Protein AF-A0A6C0HF75-F1 (afdb_monomer)

Sequence (132 aa):
MATNQPAIQPQAQAQAQPQPQAQTQVQAQPLQEAPLPSAQVLLQSAKLAQQLDRPIQLDYYADTFSGKAVIGEDPETKDKLLVKSNDEYTSLIQKIYKVSEDYLILTENSIYIVSGKVQKRKIQSSSLVVTN

Structure (mmCIF, N/CA/C/O backbone):
data_AF-A0A6C0HF75-F1
#
_entry.id   AF-A0A6C0HF75-F1
#
loop_
_atom_site.group_PDB
_atom_site.id
_atom_site.type_symbol
_atom_site.label_atom_id
_atom_site.label_alt_id
_atom_site.label_comp_id
_atom_site.label_asym_id
_atom_site.label_entity_id
_atom_site.label_seq_id
_atom_site.pdbx_PDB_ins_code
_atom_site.Cartn_x
_atom_site.Cartn_y
_atom_site.Cartn_z
_atom_site.occupancy
_atom_site.B_iso_or_equiv
_atom_site.auth_seq_id
_atom_site.auth_comp_id
_atom_site.auth_asym_id
_atom_site.auth_atom_id
_atom_site.pdbx_PDB_model_num
ATOM 1 N N . MET A 1 1 ? -13.269 -90.867 22.711 1.00 52.38 1 MET A N 1
ATOM 2 C CA . MET A 1 1 ? -12.617 -89.980 21.724 1.00 52.38 1 MET A CA 1
ATOM 3 C C . MET A 1 1 ? -13.481 -89.946 20.478 1.00 52.38 1 MET A C 1
ATOM 5 O O . MET A 1 1 ? -14.010 -90.989 20.129 1.00 52.38 1 MET A O 1
ATOM 9 N N . ALA A 1 2 ? -13.583 -88.768 19.857 1.00 51.78 2 ALA A N 1
ATOM 10 C CA . ALA A 1 2 ? -14.259 -88.476 18.590 1.00 51.78 2 ALA A CA 1
ATOM 11 C C . ALA A 1 2 ? -15.800 -88.568 18.573 1.00 51.78 2 ALA A C 1
ATOM 13 O O . ALA A 1 2 ? -16.375 -89.646 18.486 1.00 51.78 2 ALA A O 1
ATOM 14 N N . THR A 1 3 ? -16.460 -87.406 18.510 1.00 53.44 3 THR A N 1
ATOM 15 C CA . THR A 1 3 ? -17.444 -87.190 17.444 1.00 53.44 3 THR A CA 1
ATOM 16 C C . THR A 1 3 ? -17.499 -85.711 17.056 1.00 53.44 3 THR A C 1
ATOM 18 O O . THR A 1 3 ? -17.583 -84.820 17.897 1.00 53.44 3 THR A O 1
ATOM 21 N N . ASN A 1 4 ? -17.351 -85.505 15.755 1.00 48.09 4 ASN A N 1
ATOM 22 C CA . ASN A 1 4 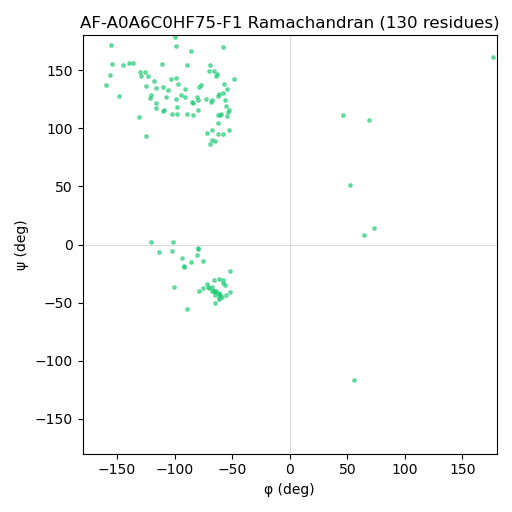? -17.458 -84.282 14.974 1.00 48.09 4 ASN A CA 1
ATOM 23 C C . ASN A 1 4 ? -18.916 -84.170 14.508 1.00 48.09 4 ASN A C 1
ATOM 25 O O . ASN A 1 4 ? -19.395 -85.178 13.987 1.00 48.09 4 ASN A O 1
ATOM 29 N N . GLN A 1 5 ? -19.574 -83.003 14.616 1.00 58.91 5 GLN A N 1
ATOM 30 C CA . GLN A 1 5 ? -20.563 -82.476 13.642 1.00 58.91 5 GLN A CA 1
ATOM 31 C C . GLN A 1 5 ? -21.210 -81.141 14.089 1.00 58.91 5 GLN A C 1
ATOM 33 O O . GLN A 1 5 ? -21.041 -80.755 15.244 1.00 58.91 5 GLN A O 1
ATOM 38 N N . PRO A 1 6 ? -21.828 -80.360 13.173 1.00 51.62 6 PRO A N 1
ATOM 39 C CA . PRO A 1 6 ? -21.354 -79.021 12.841 1.00 51.62 6 PRO A CA 1
ATOM 40 C C . PRO A 1 6 ? -22.282 -77.893 13.314 1.00 51.62 6 PRO A C 1
ATOM 42 O O . PRO A 1 6 ? -23.492 -78.057 13.463 1.00 51.62 6 PRO A O 1
ATOM 45 N N . ALA A 1 7 ? -21.690 -76.713 13.496 1.00 47.53 7 ALA A N 1
ATOM 46 C CA . ALA A 1 7 ? -22.403 -75.481 13.793 1.00 47.53 7 ALA A CA 1
ATOM 47 C C . ALA A 1 7 ? -23.242 -75.028 12.587 1.00 47.53 7 ALA A C 1
ATOM 49 O O . ALA A 1 7 ? -22.733 -74.806 11.487 1.00 47.53 7 ALA A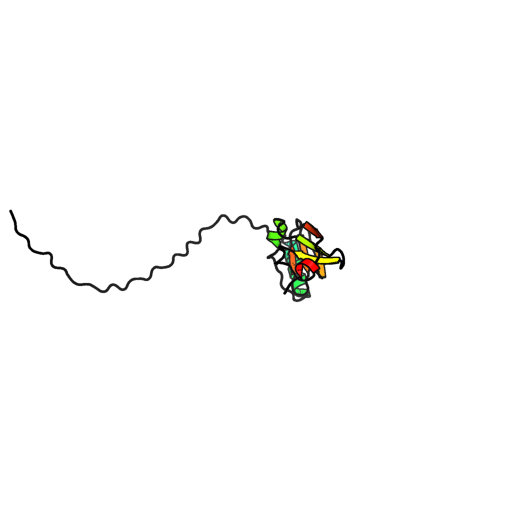 O 1
ATOM 50 N N . ILE A 1 8 ? -24.540 -74.885 12.832 1.00 51.78 8 ILE A N 1
ATOM 51 C CA . ILE A 1 8 ? -25.540 -74.344 11.919 1.00 51.78 8 ILE A CA 1
ATOM 52 C C . ILE A 1 8 ? -25.425 -72.814 11.964 1.00 51.78 8 ILE A C 1
ATOM 54 O O . ILE A 1 8 ? -25.508 -72.217 13.036 1.00 51.78 8 ILE A O 1
ATOM 58 N N . GLN A 1 9 ? -25.225 -72.181 10.808 1.00 56.31 9 GLN A N 1
ATOM 59 C CA . GLN A 1 9 ? -25.344 -70.730 10.641 1.00 56.31 9 GLN A CA 1
ATOM 60 C C . GLN A 1 9 ? -26.825 -70.326 10.585 1.00 56.31 9 GLN A C 1
ATOM 62 O O . GLN A 1 9 ? -27.579 -70.934 9.823 1.00 56.31 9 GLN A O 1
ATOM 67 N N . PRO A 1 10 ? -27.234 -69.237 11.254 1.00 49.88 10 PRO A N 1
ATOM 68 C CA . PRO A 1 10 ? -28.410 -68.482 10.857 1.00 49.88 10 PRO A CA 1
ATOM 69 C C . PRO A 1 10 ? -27.999 -67.200 10.119 1.00 49.88 10 PRO A C 1
ATOM 71 O O . PRO A 1 10 ? -27.415 -66.287 10.691 1.00 49.88 10 PRO A O 1
ATOM 74 N N . GLN A 1 11 ? -28.325 -67.191 8.828 1.00 43.56 11 GLN A N 1
ATOM 75 C CA . GLN A 1 11 ? -28.983 -66.108 8.088 1.00 43.56 11 GLN A CA 1
ATOM 76 C C . GLN A 1 11 ? -28.474 -64.667 8.279 1.00 43.56 11 GLN A C 1
ATOM 78 O O . GLN A 1 11 ? -28.720 -63.997 9.279 1.00 43.56 11 GLN A O 1
ATOM 83 N N . ALA A 1 12 ? -27.880 -64.162 7.196 1.00 44.91 12 ALA A N 1
ATOM 84 C CA . ALA A 1 12 ? -27.600 -62.758 6.951 1.00 44.91 12 ALA A CA 1
ATOM 85 C C . ALA A 1 12 ? -28.871 -61.897 7.076 1.00 44.91 12 ALA A C 1
ATOM 87 O O . ALA A 1 12 ? -29.762 -61.944 6.228 1.00 44.91 12 ALA A O 1
ATOM 88 N N . GLN A 1 13 ? -28.921 -61.071 8.118 1.00 43.59 13 GLN A N 1
ATOM 89 C CA . GLN A 1 13 ? -29.767 -59.886 8.153 1.00 43.59 13 GLN A CA 1
ATOM 90 C C . GLN A 1 13 ? -29.016 -58.745 7.462 1.00 43.59 13 GLN A C 1
ATOM 92 O O . GLN A 1 13 ? -27.908 -58.382 7.854 1.00 43.59 13 GLN A O 1
ATOM 97 N N . ALA A 1 14 ? -29.625 -58.192 6.416 1.00 52.12 14 ALA A N 1
ATOM 98 C CA . ALA A 1 14 ? -29.177 -56.970 5.770 1.00 52.12 14 ALA A CA 1
ATOM 99 C C . ALA A 1 14 ? -29.237 -55.809 6.776 1.00 52.12 14 ALA A C 1
ATOM 101 O O . ALA A 1 14 ? -30.313 -55.302 7.089 1.00 52.12 14 ALA A O 1
ATOM 102 N N . GLN A 1 15 ? -28.080 -55.392 7.286 1.00 43.94 15 GLN A N 1
ATOM 103 C CA . GLN A 1 15 ? -27.925 -54.122 7.986 1.00 43.94 15 GLN A CA 1
ATOM 104 C C . GLN A 1 15 ? -27.366 -53.107 6.991 1.00 43.94 15 GLN A C 1
ATOM 106 O O . GLN A 1 15 ? -26.236 -53.228 6.518 1.00 43.94 15 GLN A O 1
ATOM 111 N N . ALA A 1 16 ? -28.194 -52.121 6.645 1.00 48.12 16 ALA A N 1
ATOM 112 C CA . ALA A 1 16 ? -27.756 -50.917 5.961 1.00 48.12 16 ALA A CA 1
ATOM 113 C C . ALA A 1 16 ? -26.647 -50.261 6.796 1.00 48.12 16 ALA A C 1
ATOM 115 O O . ALA A 1 16 ? -26.853 -49.913 7.958 1.00 48.12 16 ALA A O 1
ATOM 116 N N . GLN A 1 17 ? -25.460 -50.134 6.208 1.00 49.59 17 GLN A N 1
ATOM 117 C CA . GLN A 1 17 ? -24.344 -49.416 6.807 1.00 49.59 17 GLN A CA 1
ATOM 118 C C . GLN A 1 17 ? -24.736 -47.938 6.983 1.00 49.59 17 GLN A C 1
ATOM 120 O O . GLN A 1 17 ? -25.130 -47.304 5.999 1.00 49.59 17 GLN A O 1
ATOM 125 N N . PRO A 1 18 ? -24.599 -47.342 8.178 1.00 48.59 18 PRO A N 1
ATOM 126 C CA . PRO A 1 18 ? -24.457 -45.903 8.268 1.00 48.59 18 PRO A CA 1
ATOM 127 C C . PRO A 1 18 ? -23.102 -45.535 7.654 1.00 48.59 18 PRO A C 1
ATOM 129 O O . PRO A 1 18 ? -22.062 -46.078 8.026 1.00 48.59 18 PRO A O 1
ATOM 132 N N . GLN A 1 19 ? -23.138 -44.639 6.671 1.00 50.97 19 GLN A N 1
ATOM 133 C CA . GLN A 1 19 ? -21.964 -44.040 6.042 1.00 50.97 19 GLN A CA 1
ATOM 134 C C . GLN A 1 19 ? -20.975 -43.537 7.113 1.00 50.97 19 GLN A C 1
ATOM 136 O O . GLN A 1 19 ? -21.417 -42.996 8.132 1.00 50.97 19 GLN A O 1
ATOM 141 N N . PRO A 1 20 ? -19.650 -43.661 6.907 1.00 49.25 20 PRO A N 1
ATOM 142 C CA . PRO A 1 20 ? -18.678 -43.046 7.797 1.00 49.25 20 PRO A CA 1
ATOM 143 C C . PRO A 1 20 ? -18.866 -41.526 7.761 1.00 49.25 20 PRO A C 1
ATOM 145 O O . PRO A 1 20 ? -18.609 -40.870 6.752 1.00 49.25 20 PRO A O 1
ATOM 148 N N . GLN A 1 21 ? -19.342 -40.968 8.873 1.00 43.28 21 GLN A N 1
ATOM 149 C CA . GLN A 1 21 ? -19.325 -39.533 9.115 1.00 43.28 21 GLN A CA 1
ATOM 150 C C . GLN A 1 21 ? -17.865 -39.075 9.070 1.00 43.28 21 GLN A C 1
ATOM 152 O O . GLN A 1 21 ? -17.067 -39.435 9.936 1.00 43.28 21 GLN A O 1
ATOM 157 N N . ALA A 1 22 ? -17.513 -38.295 8.051 1.00 50.50 22 ALA A N 1
ATOM 158 C CA . ALA A 1 22 ? -16.261 -37.561 8.013 1.00 50.50 22 ALA A CA 1
ATOM 159 C C . ALA A 1 22 ? -16.262 -36.556 9.175 1.00 50.50 22 ALA A C 1
ATOM 161 O O . ALA A 1 22 ? -16.832 -35.471 9.091 1.00 50.50 22 ALA A O 1
ATOM 162 N N . GLN A 1 23 ? -15.663 -36.949 10.297 1.00 43.06 23 GLN A N 1
ATOM 163 C CA . GLN A 1 23 ? -15.330 -36.038 11.379 1.00 43.06 23 GLN A CA 1
ATOM 164 C C . GLN A 1 23 ? -14.162 -35.176 10.903 1.00 43.06 23 GLN A C 1
ATOM 166 O O . GLN A 1 23 ? -13.003 -35.579 10.986 1.00 43.06 23 GLN A O 1
ATOM 171 N N . THR A 1 24 ? -14.458 -33.987 10.384 1.00 47.25 24 THR A N 1
ATOM 172 C CA . THR A 1 24 ? -13.443 -32.954 10.176 1.00 47.25 24 THR A CA 1
ATOM 173 C C . THR A 1 24 ? -12.963 -32.493 11.551 1.00 47.25 24 THR A C 1
ATOM 175 O O . THR A 1 24 ? -13.536 -31.593 12.162 1.00 47.25 24 THR A O 1
ATOM 178 N N . GLN A 1 25 ? -11.930 -33.149 12.076 1.00 43.78 25 GLN A N 1
ATOM 179 C CA . GLN A 1 25 ? -11.192 -32.665 13.234 1.00 43.78 25 GLN A CA 1
ATOM 180 C C . GLN A 1 25 ? -10.452 -31.396 12.807 1.00 43.78 25 GLN A C 1
ATOM 182 O O . GLN A 1 25 ? -9.391 -31.458 12.188 1.00 43.78 25 GLN A O 1
ATOM 187 N N . VAL A 1 26 ? -11.017 -30.230 13.120 1.00 50.84 26 VAL A N 1
ATOM 188 C CA . VAL A 1 26 ? -10.274 -28.969 13.102 1.00 50.84 26 VAL A CA 1
ATOM 189 C C . VAL A 1 26 ? -9.267 -29.008 14.249 1.00 50.84 26 VAL A C 1
ATOM 191 O O . VAL A 1 26 ? -9.543 -28.601 15.373 1.00 50.84 26 VAL A O 1
ATOM 194 N N . GLN A 1 27 ? -8.091 -29.577 13.986 1.00 44.47 27 GLN A N 1
ATOM 195 C CA . GLN A 1 27 ? -6.943 -29.414 14.868 1.00 44.47 27 GLN A CA 1
ATOM 196 C C . GLN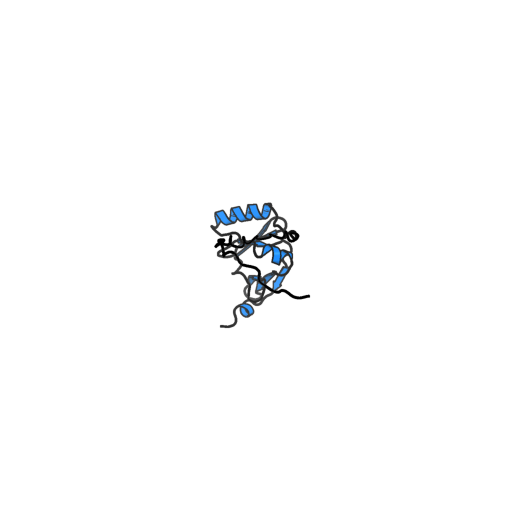 A 1 27 ? -6.634 -27.917 14.926 1.00 44.47 27 GLN A C 1
ATOM 198 O O . GLN A 1 27 ? -6.231 -27.325 13.925 1.00 44.47 27 GLN A O 1
ATOM 203 N N . ALA A 1 28 ? -6.862 -27.300 16.086 1.00 53.97 28 ALA A N 1
ATOM 204 C CA . ALA A 1 28 ? -6.413 -25.948 16.369 1.00 53.97 28 ALA A CA 1
ATOM 205 C C . ALA A 1 28 ? -4.879 -25.952 16.365 1.00 53.97 28 ALA A C 1
ATOM 207 O O . ALA A 1 28 ? -4.232 -26.217 17.378 1.00 53.97 28 ALA A O 1
ATOM 208 N N . GLN A 1 29 ? -4.294 -25.723 15.191 1.00 53.31 29 GLN A N 1
ATOM 209 C CA . GLN A 1 29 ? -2.895 -25.341 15.081 1.00 53.31 29 GLN A CA 1
ATOM 210 C C . GLN A 1 29 ? -2.722 -24.069 15.921 1.00 53.31 29 GLN A C 1
ATOM 212 O O . GLN A 1 29 ? -3.617 -23.218 15.879 1.00 53.31 29 GLN A O 1
ATOM 217 N N . PRO A 1 30 ? -1.640 -23.922 16.709 1.00 44.22 30 PRO A N 1
ATOM 218 C CA . PRO A 1 30 ? -1.391 -22.669 17.402 1.00 44.22 30 PRO A CA 1
ATOM 219 C C . PRO A 1 30 ? -1.414 -21.569 16.345 1.00 44.22 30 PRO A C 1
ATOM 221 O O . PRO A 1 30 ? -0.592 -21.578 15.428 1.00 44.22 30 PRO A O 1
ATOM 224 N N . LEU A 1 31 ? -2.413 -20.685 16.435 1.00 52.12 31 LEU A N 1
ATOM 225 C CA . LEU A 1 31 ? -2.499 -19.476 15.634 1.00 52.12 31 LEU A CA 1
ATOM 226 C C . LEU A 1 31 ? -1.220 -18.707 15.948 1.00 52.12 31 LEU A C 1
ATOM 228 O O . LEU A 1 31 ? -1.137 -18.028 16.967 1.00 52.12 31 LEU A O 1
ATOM 232 N N . GLN A 1 32 ? -0.188 -18.877 15.120 1.00 54.69 32 GLN A N 1
ATOM 233 C CA . GLN A 1 32 ? 0.888 -17.904 15.056 1.00 54.69 32 GLN A CA 1
ATOM 234 C C . GLN A 1 32 ? 0.164 -16.587 14.826 1.00 54.69 32 GLN A C 1
ATOM 236 O O . GLN A 1 32 ? -0.563 -16.486 13.838 1.00 54.69 32 GLN A O 1
ATOM 241 N N . GLU A 1 33 ? 0.249 -15.661 15.784 1.00 61.75 33 GLU A N 1
ATOM 242 C CA . GLU A 1 33 ? -0.394 -14.354 15.686 1.00 61.75 33 GLU A CA 1
ATOM 243 C C . GLU A 1 33 ? 0.045 -13.733 14.364 1.00 61.75 33 GLU A C 1
ATOM 245 O O . GLU A 1 33 ? 1.167 -13.241 14.222 1.00 61.75 33 GLU A O 1
ATOM 250 N N . ALA A 1 34 ? -0.819 -13.856 13.354 1.00 71.69 34 ALA A N 1
ATOM 251 C CA . ALA A 1 34 ? -0.560 -13.288 12.055 1.00 71.69 34 ALA A CA 1
ATOM 252 C C . ALA A 1 34 ? -0.451 -11.784 12.296 1.00 71.69 34 ALA A C 1
ATOM 254 O O . ALA A 1 34 ? -1.313 -11.224 12.980 1.00 71.69 34 ALA A O 1
ATOM 255 N N . PRO A 1 35 ? 0.614 -11.131 11.812 1.00 83.00 35 PRO A N 1
ATOM 256 C CA . PRO A 1 35 ? 0.794 -9.715 12.059 1.00 83.00 35 PRO A CA 1
ATOM 257 C C . PRO A 1 35 ? -0.453 -8.992 11.557 1.00 83.00 35 PRO A C 1
ATOM 259 O O . PRO A 1 35 ? -0.849 -9.152 10.401 1.00 83.00 35 PRO A O 1
ATOM 262 N N . LEU A 1 36 ? -1.088 -8.227 12.443 1.00 87.88 36 LEU A N 1
ATOM 263 C CA . LEU A 1 36 ? -2.290 -7.473 12.119 1.00 87.88 36 LEU A CA 1
ATOM 264 C C . LEU A 1 36 ? -1.934 -6.015 11.817 1.00 87.88 36 LEU A C 1
ATOM 266 O O . LEU A 1 36 ? -1.030 -5.458 12.448 1.00 87.88 36 LEU A O 1
ATOM 270 N N . PRO A 1 37 ? -2.627 -5.391 10.855 1.00 90.69 37 PRO A N 1
ATOM 271 C CA . PRO A 1 37 ? -2.527 -3.959 10.628 1.00 90.69 37 PRO A CA 1
ATOM 272 C C . PRO A 1 37 ? -3.155 -3.171 11.773 1.00 90.69 37 PRO A C 1
ATOM 274 O O . PRO A 1 37 ? -4.079 -3.629 12.452 1.00 90.69 37 PRO A O 1
ATOM 277 N N . SER A 1 38 ? -2.689 -1.939 11.959 1.00 91.38 38 SER A N 1
ATOM 278 C CA . SER A 1 38 ? -3.291 -1.031 12.934 1.00 91.38 38 SER A CA 1
ATOM 279 C C . SER A 1 38 ? -4.743 -0.673 12.570 1.00 91.38 38 SER A C 1
ATOM 281 O O . SER A 1 38 ? -5.093 -0.468 11.407 1.00 91.38 38 SER A O 1
ATOM 283 N N . ALA A 1 39 ? -5.615 -0.505 13.570 1.00 93.44 39 ALA A N 1
ATOM 284 C CA . ALA A 1 39 ? -7.015 -0.124 13.331 1.00 93.44 39 ALA A CA 1
ATOM 285 C C . ALA A 1 39 ? -7.156 1.209 12.563 1.00 93.44 39 ALA A C 1
ATOM 287 O O . ALA A 1 39 ? -8.090 1.398 11.781 1.00 93.44 39 ALA A O 1
ATOM 288 N N . GLN A 1 40 ? -6.203 2.131 12.744 1.00 94.38 40 GLN A N 1
ATOM 289 C CA . GLN A 1 40 ? -6.158 3.387 11.998 1.00 94.38 40 GLN A CA 1
ATOM 290 C C . GLN A 1 40 ? -5.927 3.177 10.499 1.00 94.38 40 GLN A C 1
ATOM 292 O O . GLN A 1 40 ? -6.601 3.836 9.704 1.00 94.38 40 GLN A O 1
ATOM 297 N N . VAL A 1 41 ? -5.011 2.284 10.100 1.00 95.00 41 VAL A N 1
ATOM 298 C CA . VAL A 1 41 ? -4.749 2.024 8.675 1.00 95.00 41 VAL A CA 1
ATOM 299 C C . VAL A 1 41 ? -5.991 1.432 8.011 1.00 95.00 41 VAL A C 1
ATOM 301 O O . VAL A 1 41 ? -6.363 1.869 6.924 1.00 95.00 41 VAL A O 1
ATOM 304 N N . LEU A 1 42 ? -6.699 0.532 8.706 1.00 94.81 42 LEU A N 1
ATOM 305 C CA . LEU A 1 42 ? -7.943 -0.067 8.226 1.00 94.81 42 LEU A CA 1
ATOM 306 C C . LEU A 1 42 ? -9.023 0.997 8.014 1.00 94.81 42 LEU A C 1
ATOM 308 O O . LEU A 1 42 ? -9.626 1.058 6.944 1.00 94.81 42 LEU A O 1
ATOM 312 N N . LEU A 1 43 ? -9.209 1.903 8.976 1.00 95.75 43 LEU A N 1
ATOM 313 C CA . LEU A 1 43 ? -10.182 2.986 8.843 1.00 95.75 43 LEU A CA 1
ATOM 314 C C . LEU A 1 43 ? -9.861 3.920 7.665 1.00 95.75 43 LEU A C 1
ATOM 316 O O . LEU A 1 43 ? -10.765 4.328 6.938 1.00 95.75 43 LEU A O 1
ATOM 320 N N . GLN A 1 44 ? -8.589 4.272 7.462 1.00 95.69 44 GLN A N 1
ATOM 321 C CA . GLN A 1 44 ? -8.191 5.116 6.328 1.00 95.69 44 GLN A CA 1
ATOM 322 C C . GLN A 1 44 ? -8.315 4.377 4.992 1.00 95.69 44 GLN A C 1
ATOM 324 O O . GLN A 1 44 ? -8.763 4.968 4.011 1.00 95.69 44 GLN A O 1
ATOM 329 N N . SER A 1 45 ? -7.993 3.081 4.962 1.00 95.38 45 SER A N 1
ATOM 330 C CA . SER A 1 45 ? -8.170 2.240 3.777 1.00 95.38 45 SER A CA 1
ATOM 331 C C . SER A 1 45 ? -9.636 2.164 3.355 1.00 95.38 45 SER A C 1
ATOM 333 O O . SER A 1 45 ? -9.930 2.364 2.183 1.00 95.38 45 SER A O 1
ATOM 335 N N . ALA A 1 46 ? -10.561 2.004 4.310 1.00 96.25 46 ALA A N 1
ATOM 336 C CA . ALA A 1 46 ? -12.000 1.973 4.058 1.00 96.25 46 ALA A CA 1
ATOM 337 C C . ALA A 1 46 ? -12.511 3.287 3.455 1.00 96.25 46 ALA A C 1
ATOM 339 O O . ALA A 1 46 ? -13.276 3.271 2.492 1.00 96.25 46 ALA A O 1
ATOM 340 N N . LYS A 1 47 ? -12.039 4.432 3.963 1.00 95.88 47 LYS A N 1
ATOM 341 C CA . LYS A 1 47 ? -12.384 5.750 3.405 1.00 95.88 47 LYS A CA 1
ATOM 342 C C . LYS A 1 47 ? -11.928 5.891 1.954 1.00 95.88 47 LYS A C 1
ATOM 344 O O . LYS A 1 47 ? -12.696 6.349 1.114 1.00 95.88 47 LYS A O 1
ATOM 349 N N . LEU A 1 48 ? -10.690 5.491 1.658 1.00 94.81 48 LEU A N 1
ATOM 350 C CA . LEU A 1 48 ? -10.147 5.552 0.300 1.00 94.81 48 LEU A CA 1
ATOM 351 C C . LEU A 1 48 ? -10.847 4.569 -0.640 1.00 94.81 48 LEU A C 1
ATOM 353 O O . LEU A 1 48 ? -11.136 4.930 -1.776 1.00 94.81 48 LEU A O 1
ATOM 357 N N . ALA A 1 49 ? -11.149 3.362 -0.165 1.00 96.06 49 ALA A N 1
ATOM 358 C CA . ALA A 1 49 ? -11.876 2.349 -0.919 1.00 96.06 49 ALA A CA 1
ATOM 359 C C . ALA A 1 49 ? -13.255 2.853 -1.345 1.00 96.06 49 ALA A C 1
ATOM 361 O O . ALA A 1 49 ? -13.606 2.739 -2.512 1.00 96.06 49 ALA A O 1
ATOM 362 N N . GLN A 1 50 ? -13.989 3.496 -0.431 1.00 96.44 50 GLN A N 1
ATOM 363 C CA . GLN A 1 50 ? -15.283 4.104 -0.736 1.00 96.44 50 GLN A CA 1
ATOM 364 C C . GLN A 1 50 ? -15.162 5.277 -1.718 1.00 96.44 50 GLN A C 1
ATOM 366 O O . GLN A 1 50 ? -16.003 5.436 -2.595 1.00 96.44 50 GLN A O 1
ATOM 371 N N . GLN A 1 51 ? -14.134 6.116 -1.572 1.00 95.94 51 GLN A N 1
ATOM 372 C CA . GLN A 1 51 ? -13.950 7.287 -2.430 1.00 95.94 51 GLN A CA 1
ATOM 373 C C . GLN A 1 51 ? -13.537 6.920 -3.861 1.00 95.94 51 GLN A C 1
ATOM 375 O O . GLN A 1 51 ? -13.910 7.612 -4.805 1.00 95.94 51 GLN A O 1
ATOM 380 N N . LEU A 1 52 ? -12.714 5.883 -4.009 1.00 94.50 52 LEU A N 1
ATOM 381 C CA . LEU A 1 52 ? -12.109 5.493 -5.283 1.00 94.50 52 LEU A CA 1
ATOM 382 C C . LEU A 1 52 ? -12.793 4.289 -5.933 1.00 94.50 52 LEU A C 1
ATOM 384 O O . LEU A 1 52 ? -12.401 3.932 -7.040 1.00 94.50 52 LEU A O 1
ATOM 388 N N . ASP A 1 53 ? -13.758 3.680 -5.241 1.00 95.62 53 ASP A N 1
ATOM 389 C CA . ASP A 1 53 ? -14.430 2.433 -5.614 1.00 95.62 53 ASP A CA 1
ATOM 390 C C . ASP A 1 53 ? -13.436 1.297 -5.912 1.00 95.62 53 ASP A C 1
ATOM 392 O O . ASP A 1 53 ? -13.439 0.673 -6.970 1.00 95.62 53 ASP A O 1
ATOM 396 N N . ARG A 1 54 ? -12.498 1.076 -4.979 1.00 94.06 54 ARG A N 1
ATOM 397 C CA . ARG A 1 54 ? -11.429 0.071 -5.118 1.00 94.06 54 ARG A CA 1
ATOM 398 C C . ARG A 1 54 ? -11.423 -0.902 -3.944 1.00 94.06 54 ARG A C 1
ATOM 400 O O . ARG A 1 54 ? -11.492 -0.453 -2.799 1.00 94.06 54 ARG A O 1
ATOM 407 N N . PRO A 1 55 ? -11.260 -2.214 -4.187 1.00 96.31 55 PRO A N 1
ATOM 408 C CA . PRO A 1 55 ? -11.125 -3.197 -3.124 1.00 96.31 55 PRO A CA 1
ATOM 409 C C . PRO A 1 55 ? -9.837 -2.996 -2.318 1.00 96.31 55 PRO A C 1
ATOM 411 O O . PRO A 1 55 ? -8.804 -2.558 -2.837 1.00 96.31 55 PRO A O 1
ATOM 414 N N . ILE A 1 56 ? -9.913 -3.367 -1.041 1.00 96.00 56 ILE A N 1
ATOM 415 C CA . ILE A 1 56 ? -8.778 -3.400 -0.117 1.00 96.00 56 ILE A CA 1
ATOM 416 C C . ILE A 1 56 ? -8.201 -4.814 -0.116 1.00 96.00 56 ILE A C 1
ATOM 418 O O . ILE A 1 56 ? -8.934 -5.778 0.098 1.00 96.00 56 ILE A O 1
ATOM 422 N N . GLN A 1 57 ? -6.892 -4.927 -0.316 1.00 94.62 57 GLN A N 1
ATOM 423 C CA . GLN A 1 57 ? -6.148 -6.181 -0.315 1.00 94.62 57 GLN A CA 1
ATOM 424 C C . GLN A 1 57 ? -5.124 -6.200 0.834 1.00 94.62 57 GLN A C 1
ATOM 426 O O . GLN A 1 57 ? -4.431 -5.212 1.094 1.00 94.62 57 GLN A O 1
ATOM 431 N N . LEU A 1 58 ? -5.070 -7.324 1.556 1.00 92.94 58 LEU A N 1
ATOM 432 C CA . LEU A 1 58 ? -4.202 -7.550 2.727 1.00 92.94 58 LEU A CA 1
ATOM 433 C C . LEU A 1 58 ? -3.231 -8.728 2.551 1.00 92.94 58 LEU A C 1
ATOM 435 O O . LEU A 1 58 ? -2.468 -9.043 3.461 1.00 92.94 58 LEU A O 1
ATOM 439 N N . ASP A 1 59 ? -3.253 -9.366 1.391 1.00 90.94 59 ASP A N 1
ATOM 440 C CA . ASP A 1 59 ? -2.378 -10.468 0.991 1.00 90.94 59 ASP A CA 1
ATOM 441 C C . ASP A 1 59 ? -0.884 -10.153 1.193 1.00 90.94 59 ASP A C 1
ATOM 443 O O . ASP A 1 59 ? -0.147 -10.971 1.741 1.00 90.94 59 ASP A O 1
ATOM 447 N N . TYR A 1 60 ? -0.447 -8.933 0.874 1.00 91.19 60 TYR A N 1
ATOM 448 C CA . TYR A 1 60 ? 0.946 -8.504 1.052 1.00 91.19 60 TYR A CA 1
ATOM 449 C C . TYR A 1 60 ? 1.312 -8.080 2.484 1.00 91.19 60 TYR A C 1
ATOM 451 O O . TYR A 1 60 ? 2.493 -7.854 2.773 1.00 91.19 60 TYR A O 1
ATOM 459 N N . TYR A 1 61 ? 0.358 -7.949 3.409 1.00 93.19 61 TYR A N 1
ATOM 460 C CA . TYR A 1 61 ? 0.650 -7.383 4.730 1.00 93.19 61 TYR A CA 1
ATOM 461 C C . TYR A 1 61 ? 1.604 -8.272 5.540 1.00 93.19 61 TYR A C 1
ATOM 463 O O . TYR A 1 61 ? 2.643 -7.809 6.016 1.00 93.19 61 TYR A O 1
ATOM 471 N N . ALA A 1 62 ? 1.299 -9.567 5.647 1.00 91.81 62 ALA A N 1
ATOM 472 C CA . ALA A 1 62 ? 2.141 -10.507 6.384 1.00 91.81 62 ALA A CA 1
ATOM 473 C C . ALA A 1 62 ? 3.520 -10.678 5.729 1.00 91.81 62 ALA A C 1
ATOM 475 O O . ALA A 1 62 ? 4.542 -10.666 6.416 1.00 91.81 62 ALA A O 1
ATOM 476 N N . ASP A 1 63 ? 3.566 -10.751 4.398 1.00 91.69 63 ASP A N 1
ATOM 477 C CA . ASP A 1 63 ? 4.817 -10.913 3.656 1.00 91.69 63 ASP A CA 1
ATOM 478 C C . ASP A 1 63 ? 5.719 -9.676 3.754 1.00 91.69 63 ASP A C 1
ATOM 480 O O . ASP A 1 63 ? 6.939 -9.811 3.874 1.00 91.69 63 ASP A O 1
ATOM 484 N N . THR A 1 64 ? 5.149 -8.467 3.767 1.00 91.56 64 THR A N 1
ATOM 485 C CA . THR A 1 64 ? 5.915 -7.232 4.004 1.00 91.56 64 THR A CA 1
ATOM 486 C C . THR A 1 64 ? 6.371 -7.108 5.456 1.00 91.56 64 THR A C 1
ATOM 488 O O . THR A 1 64 ? 7.481 -6.636 5.703 1.00 91.56 64 THR A O 1
ATOM 491 N N . PHE A 1 65 ? 5.583 -7.595 6.421 1.00 90.88 65 PHE A N 1
ATOM 492 C CA . PHE A 1 65 ? 5.995 -7.665 7.825 1.00 90.88 65 PHE A CA 1
ATOM 493 C C . PHE A 1 65 ? 7.165 -8.639 8.039 1.00 90.88 65 PHE A C 1
ATOM 495 O O . PHE A 1 65 ? 8.087 -8.337 8.798 1.00 90.88 65 PHE A O 1
ATOM 502 N N . SER A 1 66 ? 7.157 -9.789 7.355 1.00 89.88 66 SER A N 1
ATOM 503 C CA . SER A 1 66 ? 8.243 -10.780 7.381 1.00 89.88 66 SER A CA 1
ATOM 504 C C . SER A 1 66 ? 9.433 -10.430 6.475 1.00 89.88 66 SER A C 1
ATOM 506 O O . SER A 1 66 ? 10.416 -11.168 6.464 1.00 89.88 66 SER A O 1
ATOM 508 N N . GLY A 1 67 ? 9.364 -9.336 5.707 1.00 87.94 67 GLY A N 1
ATOM 509 C CA . GLY A 1 67 ? 10.424 -8.908 4.786 1.00 87.94 67 GLY A CA 1
ATOM 510 C C . GLY A 1 67 ? 10.563 -9.761 3.518 1.00 87.94 67 GLY A C 1
ATOM 511 O O . GLY A 1 67 ? 11.571 -9.653 2.822 1.00 87.94 67 GLY A O 1
ATOM 512 N N . LYS A 1 68 ? 9.570 -10.605 3.213 1.00 90.06 68 LYS A N 1
ATOM 513 C CA . LYS A 1 68 ? 9.493 -11.376 1.963 1.00 90.06 68 LYS A CA 1
ATOM 514 C C . LYS A 1 68 ? 9.076 -10.494 0.792 1.00 90.06 68 LYS A C 1
ATOM 516 O O . LYS A 1 68 ? 9.595 -10.656 -0.305 1.00 90.06 68 LYS A O 1
ATOM 521 N N . ALA A 1 69 ? 8.174 -9.547 1.042 1.00 91.75 69 ALA A N 1
ATOM 522 C CA . ALA A 1 69 ? 7.748 -8.566 0.058 1.00 91.75 69 ALA A CA 1
ATOM 523 C C . ALA A 1 69 ? 8.389 -7.194 0.301 1.00 91.75 69 ALA A C 1
ATOM 525 O O . ALA A 1 69 ? 8.569 -6.752 1.439 1.00 91.75 69 ALA A O 1
ATOM 526 N N . VAL A 1 70 ? 8.730 -6.515 -0.792 1.00 92.94 70 VAL A N 1
ATOM 527 C CA . VAL A 1 70 ? 9.438 -5.233 -0.815 1.00 92.94 70 VAL A CA 1
ATOM 528 C C . VAL A 1 70 ? 8.796 -4.281 -1.819 1.00 92.94 70 VAL A C 1
ATOM 530 O O . VAL A 1 70 ? 8.161 -4.697 -2.785 1.00 92.94 70 VAL A O 1
ATOM 533 N N . ILE A 1 71 ? 8.991 -2.981 -1.615 1.00 93.50 71 ILE A N 1
ATOM 534 C CA . ILE A 1 71 ? 8.659 -1.973 -2.623 1.00 93.50 71 ILE A CA 1
ATOM 535 C C . ILE A 1 71 ? 9.842 -1.884 -3.583 1.00 93.50 71 ILE A C 1
ATOM 537 O O . ILE A 1 71 ? 10.926 -1.424 -3.214 1.00 93.50 71 ILE A O 1
ATOM 541 N N . GLY A 1 72 ? 9.625 -2.333 -4.808 1.00 91.81 72 GLY A N 1
ATOM 542 C CA . GLY A 1 72 ? 10.538 -2.155 -5.918 1.00 91.81 72 GLY A CA 1
ATOM 543 C C . GLY A 1 72 ? 10.424 -0.755 -6.507 1.00 91.81 72 GLY A C 1
ATOM 544 O O . GLY A 1 72 ? 9.316 -0.263 -6.697 1.00 91.81 72 GLY A O 1
ATOM 545 N N . GLU A 1 73 ? 11.554 -0.114 -6.791 1.00 91.44 73 GLU A N 1
ATOM 546 C CA . GLU A 1 73 ? 11.629 1.119 -7.578 1.00 91.44 73 GLU A CA 1
ATOM 547 C C . GLU A 1 73 ? 12.492 0.896 -8.818 1.00 91.44 73 GLU A C 1
ATOM 549 O O . GLU A 1 73 ? 13.637 0.446 -8.696 1.00 91.44 73 GLU A O 1
ATOM 554 N N . ASP A 1 74 ? 11.961 1.265 -9.979 1.00 88.19 74 ASP A N 1
ATOM 555 C CA . ASP A 1 74 ? 12.713 1.271 -11.224 1.00 88.19 74 ASP A CA 1
ATOM 556 C C . ASP A 1 74 ? 13.725 2.432 -11.247 1.00 88.19 74 ASP A C 1
ATOM 558 O O . ASP A 1 74 ? 13.353 3.591 -11.022 1.00 88.19 74 ASP A O 1
ATOM 562 N N . PRO A 1 75 ? 15.027 2.172 -11.470 1.00 85.56 75 PRO A N 1
ATOM 563 C CA . PRO A 1 75 ? 16.031 3.227 -11.482 1.00 85.56 75 PRO A CA 1
ATOM 564 C C . PRO A 1 75 ? 15.862 4.219 -12.641 1.00 85.56 75 PRO A C 1
ATOM 566 O O . PRO A 1 75 ? 16.223 5.386 -12.444 1.00 85.56 75 PRO A O 1
ATOM 569 N N . GLU A 1 76 ? 15.330 3.777 -13.784 1.00 86.19 76 GLU A N 1
ATOM 570 C CA . GLU A 1 76 ? 15.158 4.551 -15.016 1.00 86.19 76 GLU A CA 1
ATOM 571 C C . GLU A 1 76 ? 13.811 5.274 -15.036 1.00 86.19 76 GLU A C 1
ATOM 573 O O . GLU A 1 76 ? 13.782 6.500 -15.140 1.00 86.19 76 GLU A O 1
ATOM 578 N N . THR A 1 77 ? 12.701 4.548 -14.876 1.00 86.00 77 THR A N 1
ATOM 579 C CA . THR A 1 77 ? 11.355 5.142 -14.984 1.00 86.00 77 THR A CA 1
ATOM 580 C C . THR A 1 77 ? 10.860 5.760 -13.679 1.00 86.00 77 THR A C 1
ATOM 582 O O . THR A 1 77 ? 9.926 6.558 -13.693 1.00 86.00 77 THR A O 1
ATOM 585 N N . LYS A 1 78 ? 11.502 5.441 -12.542 1.00 85.81 78 LYS A N 1
ATOM 586 C CA . LYS A 1 78 ? 11.065 5.800 -11.174 1.00 85.81 78 LYS A CA 1
ATOM 587 C C . LYS A 1 78 ? 9.744 5.178 -10.738 1.00 85.81 78 LYS A C 1
ATOM 589 O O . LYS A 1 78 ? 9.269 5.489 -9.635 1.00 85.81 78 LYS A O 1
ATOM 594 N N . ASP A 1 79 ? 9.209 4.267 -11.540 1.00 89.00 79 AS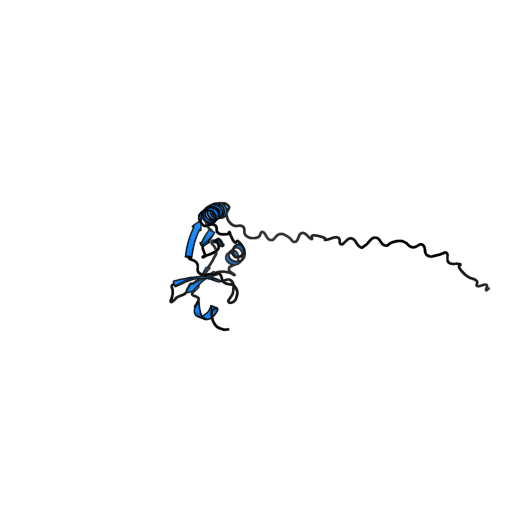P A N 1
ATOM 595 C CA . ASP A 1 79 ? 7.997 3.535 -11.223 1.00 89.00 79 ASP A CA 1
ATOM 596 C C . ASP A 1 79 ? 8.193 2.665 -9.991 1.00 89.00 79 ASP A C 1
ATOM 598 O O . ASP A 1 79 ? 9.284 2.165 -9.710 1.00 89.00 79 ASP A O 1
ATOM 602 N N . LYS A 1 80 ? 7.119 2.503 -9.223 1.00 91.50 80 LYS A N 1
ATOM 603 C CA . LYS A 1 80 ? 7.130 1.695 -8.008 1.00 91.50 80 LYS A CA 1
ATOM 604 C C . LYS A 1 80 ? 6.153 0.549 -8.157 1.00 91.50 80 LYS A C 1
ATOM 606 O O . LYS A 1 80 ? 5.056 0.747 -8.664 1.00 91.50 80 LYS A O 1
ATOM 611 N N . LEU A 1 81 ? 6.523 -0.622 -7.669 1.00 92.12 81 LEU A N 1
ATOM 612 C CA . LEU A 1 81 ? 5.651 -1.792 -7.626 1.00 92.12 81 LEU A CA 1
ATOM 613 C C . LEU A 1 81 ? 5.932 -2.617 -6.372 1.00 92.12 81 LEU A C 1
ATOM 615 O O . LEU A 1 81 ? 7.017 -2.542 -5.791 1.00 92.12 81 LEU A O 1
ATOM 619 N N . LEU A 1 82 ? 4.939 -3.372 -5.916 1.00 91.44 82 LEU A N 1
ATOM 620 C CA . LEU A 1 82 ? 5.121 -4.317 -4.825 1.00 91.44 82 LEU A CA 1
ATOM 621 C C . LEU A 1 82 ? 5.654 -5.619 -5.399 1.00 91.44 82 LEU A C 1
ATOM 623 O O . LEU A 1 82 ? 5.017 -6.209 -6.263 1.00 91.44 82 LEU A O 1
ATOM 627 N N . VAL A 1 83 ? 6.812 -6.063 -4.917 1.00 91.06 83 VAL A N 1
ATOM 628 C CA . VAL A 1 83 ? 7.439 -7.317 -5.338 1.00 91.06 83 VAL A CA 1
ATOM 629 C C . VAL A 1 83 ? 7.502 -8.255 -4.158 1.00 91.06 83 VAL A C 1
ATOM 631 O O . VAL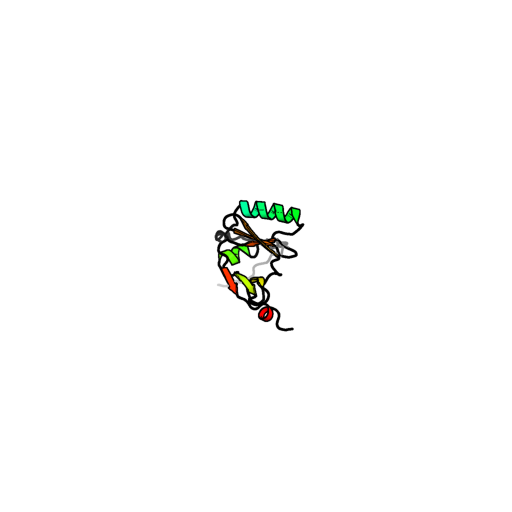 A 1 83 ? 8.134 -7.946 -3.148 1.00 91.06 83 VAL A O 1
ATOM 634 N N . LYS A 1 84 ? 6.895 -9.426 -4.307 1.00 88.62 84 LYS A N 1
ATOM 635 C CA . LYS A 1 84 ? 7.086 -10.552 -3.393 1.00 88.62 84 LYS A CA 1
ATOM 636 C C . LYS A 1 84 ? 8.063 -11.568 -3.963 1.00 88.62 84 LYS A C 1
ATOM 638 O O . LYS A 1 84 ? 8.855 -12.145 -3.226 1.00 88.62 84 LYS A O 1
ATOM 643 N N . SER A 1 85 ? 8.034 -11.781 -5.271 1.00 85.81 85 SER A N 1
ATOM 644 C CA . SER A 1 85 ? 8.947 -12.659 -6.012 1.00 85.81 85 SER A CA 1
ATOM 645 C C . SER A 1 85 ? 9.014 -12.200 -7.473 1.00 85.81 85 SER A C 1
ATOM 647 O O . SER A 1 85 ? 8.241 -11.325 -7.855 1.00 85.81 85 SER A O 1
ATOM 649 N N . ASN A 1 86 ? 9.920 -12.754 -8.289 1.00 82.56 86 ASN A N 1
ATOM 650 C CA . ASN A 1 86 ? 10.016 -12.370 -9.710 1.00 82.56 86 ASN A CA 1
ATOM 651 C C . ASN A 1 86 ? 8.696 -12.591 -10.470 1.00 82.56 86 ASN A C 1
ATOM 653 O O . ASN A 1 86 ? 8.360 -11.784 -11.325 1.00 82.56 86 ASN A O 1
ATOM 657 N N . ASP A 1 87 ? 7.933 -13.621 -10.098 1.00 84.12 87 ASP A N 1
ATOM 658 C CA . ASP A 1 87 ? 6.652 -13.959 -10.733 1.00 84.12 87 ASP A CA 1
ATOM 659 C C . ASP A 1 87 ? 5.428 -13.347 -10.025 1.00 84.12 87 ASP A C 1
ATOM 661 O O . ASP A 1 87 ? 4.320 -13.386 -10.553 1.00 84.12 87 ASP A O 1
ATOM 665 N N . GLU A 1 88 ? 5.600 -12.792 -8.818 1.00 86.94 88 GLU A N 1
ATOM 666 C CA . GLU A 1 88 ? 4.500 -12.277 -7.990 1.00 86.94 88 GLU A CA 1
ATOM 667 C C . GLU A 1 88 ? 4.757 -10.813 -7.623 1.00 86.94 88 GLU A C 1
ATOM 669 O O . GLU A 1 88 ? 5.429 -10.479 -6.632 1.00 86.94 88 GLU A O 1
ATOM 674 N N . TYR A 1 89 ? 4.205 -9.930 -8.450 1.00 90.06 89 TYR A N 1
ATOM 675 C CA . TYR A 1 89 ? 4.286 -8.487 -8.294 1.00 90.06 89 TYR A CA 1
ATOM 676 C C . TYR A 1 89 ? 2.960 -7.802 -8.633 1.00 90.06 89 TYR A C 1
ATOM 678 O O . TYR A 1 89 ? 2.133 -8.318 -9.383 1.00 90.06 89 TYR A O 1
ATOM 686 N N . THR A 1 90 ? 2.755 -6.614 -8.073 1.00 90.31 90 THR A N 1
ATOM 687 C CA . THR A 1 90 ? 1.564 -5.805 -8.345 1.00 90.31 90 THR A CA 1
ATOM 688 C C . THR A 1 90 ? 1.739 -4.952 -9.597 1.00 90.31 90 THR A C 1
ATOM 690 O O . THR A 1 90 ? 2.853 -4.684 -10.046 1.00 90.31 90 THR A O 1
ATOM 693 N N . SER A 1 91 ? 0.632 -4.396 -10.091 1.00 88.94 91 SER A N 1
ATOM 694 C CA . SER A 1 91 ? 0.663 -3.259 -11.015 1.00 88.94 91 SER A CA 1
ATOM 695 C C . SER A 1 91 ? 1.392 -2.049 -10.417 1.00 88.94 91 SER A C 1
ATOM 697 O O . SER A 1 91 ? 1.671 -1.990 -9.211 1.00 88.94 91 SER A O 1
ATOM 699 N N . LEU A 1 92 ? 1.649 -1.058 -11.273 1.00 91.44 92 LEU 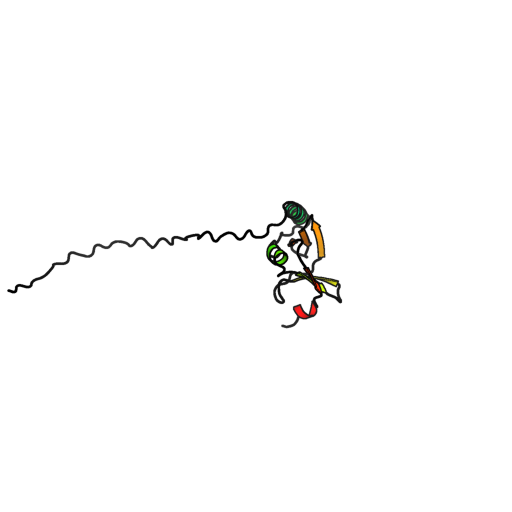A N 1
ATOM 700 C CA . LEU A 1 92 ? 2.293 0.190 -10.889 1.00 91.44 92 LEU A CA 1
ATOM 701 C C . LEU A 1 92 ? 1.560 0.878 -9.731 1.00 91.44 92 LEU A C 1
ATOM 703 O O . LEU A 1 92 ? 0.330 1.005 -9.693 1.00 91.44 92 LEU A O 1
ATOM 707 N N . ILE A 1 93 ? 2.354 1.317 -8.765 1.00 94.12 93 ILE A N 1
ATOM 708 C CA . ILE A 1 93 ? 1.908 2.072 -7.609 1.00 94.12 93 ILE A CA 1
ATOM 709 C C . ILE A 1 93 ? 1.722 3.520 -8.040 1.00 94.12 93 ILE A C 1
ATOM 711 O O . ILE A 1 93 ? 2.682 4.234 -8.322 1.00 94.12 93 ILE A O 1
ATOM 715 N N . GLN A 1 94 ? 0.478 3.975 -7.981 1.00 93.31 94 GLN A N 1
ATOM 716 C CA . GLN A 1 94 ? 0.097 5.351 -8.274 1.00 93.31 94 GLN A CA 1
ATOM 717 C C . GLN A 1 94 ? 0.415 6.270 -7.096 1.00 93.31 94 GLN A C 1
ATOM 719 O O . GLN A 1 94 ? 0.823 7.419 -7.271 1.00 93.31 94 GLN A O 1
ATOM 724 N N . LYS A 1 95 ? 0.182 5.790 -5.868 1.00 92.56 95 LYS A N 1
ATOM 725 C CA . LYS A 1 95 ? 0.371 6.603 -4.666 1.00 92.56 95 LYS A CA 1
ATOM 726 C C . LYS A 1 95 ? 0.624 5.758 -3.430 1.00 92.56 95 LYS A C 1
ATOM 728 O O . LYS A 1 95 ? 0.048 4.688 -3.271 1.00 92.56 95 LYS A O 1
ATOM 733 N N . ILE A 1 96 ? 1.453 6.283 -2.534 1.00 93.50 96 ILE A N 1
ATOM 734 C CA . ILE A 1 96 ? 1.741 5.680 -1.232 1.00 93.50 96 ILE A CA 1
ATOM 735 C C . ILE A 1 96 ? 1.357 6.686 -0.154 1.00 93.50 96 ILE A C 1
ATOM 737 O O . ILE A 1 96 ? 1.830 7.824 -0.168 1.00 93.50 96 ILE A O 1
ATOM 741 N N . TYR A 1 97 ? 0.525 6.264 0.791 1.00 93.75 97 TYR A N 1
ATOM 742 C CA . TYR A 1 97 ? 0.193 7.029 1.986 1.00 93.75 97 TYR A CA 1
ATOM 743 C C . TYR A 1 97 ? 0.813 6.355 3.198 1.00 93.75 97 TYR A C 1
ATOM 745 O O . TYR A 1 97 ? 0.717 5.142 3.353 1.00 93.75 97 TYR A O 1
ATOM 753 N N . LYS A 1 98 ? 1.431 7.142 4.076 1.00 93.00 98 LYS A N 1
ATOM 754 C CA . LYS A 1 98 ? 1.846 6.671 5.396 1.00 93.00 98 LYS A CA 1
ATOM 755 C C . LYS A 1 98 ? 0.713 6.933 6.378 1.00 93.00 98 LYS A C 1
ATOM 757 O O . LYS A 1 98 ? 0.250 8.069 6.471 1.00 93.00 98 LYS A O 1
ATOM 762 N N . VAL A 1 99 ? 0.285 5.913 7.110 1.00 93.56 99 VAL A N 1
ATOM 763 C CA . VAL A 1 99 ? -0.741 6.039 8.146 1.00 93.56 99 VAL A CA 1
ATOM 764 C C . VAL A 1 99 ? -0.231 5.360 9.404 1.00 93.56 99 VAL A C 1
ATOM 766 O O . VAL A 1 99 ? -0.136 4.139 9.473 1.00 93.56 99 VAL A O 1
ATOM 769 N N . SER A 1 100 ? 0.073 6.179 10.411 1.00 89.25 100 SER A N 1
ATOM 770 C CA . SER A 1 100 ? 0.729 5.730 11.636 1.00 89.25 100 SER A CA 1
ATOM 771 C C . SER A 1 100 ? 2.056 5.021 11.313 1.00 89.25 100 SER A C 1
ATOM 773 O O . SER A 1 100 ? 2.965 5.642 10.747 1.00 89.25 100 SER A O 1
ATOM 775 N N . GLU A 1 101 ? 2.158 3.739 11.641 1.00 90.25 101 GLU A N 1
ATOM 776 C CA . GLU A 1 101 ? 3.325 2.905 11.382 1.00 90.25 101 GLU A CA 1
ATOM 777 C C . GLU A 1 101 ? 3.237 2.175 10.040 1.00 90.25 101 GLU A C 1
ATOM 779 O O . GLU A 1 101 ? 4.274 1.820 9.501 1.00 90.25 101 GLU A O 1
ATOM 784 N N . ASP A 1 102 ? 2.048 2.030 9.456 1.00 94.19 102 ASP A N 1
ATOM 785 C CA . ASP A 1 102 ? 1.806 1.261 8.234 1.00 94.19 102 ASP A CA 1
ATOM 786 C C . ASP A 1 102 ? 1.731 2.148 6.980 1.00 94.19 102 ASP A C 1
ATOM 788 O O . ASP A 1 102 ? 1.674 3.385 7.042 1.00 94.19 102 ASP A O 1
ATOM 792 N N . TYR A 1 103 ? 1.703 1.509 5.810 1.00 94.50 103 TYR A N 1
ATOM 793 C CA . TYR A 1 103 ? 1.516 2.193 4.535 1.00 94.50 103 TYR A CA 1
ATOM 794 C C . TYR A 1 103 ? 0.306 1.654 3.767 1.00 94.50 103 TYR A C 1
ATOM 796 O O . TYR A 1 103 ? 0.010 0.462 3.765 1.00 94.50 103 TYR A O 1
ATOM 804 N N . LEU A 1 104 ? -0.369 2.563 3.068 1.00 95.19 104 LEU A N 1
ATOM 805 C CA . LEU A 1 104 ? -1.413 2.270 2.094 1.00 95.19 104 LEU A CA 1
ATOM 806 C C . LEU A 1 104 ? -0.873 2.523 0.700 1.00 95.19 104 LEU A C 1
ATOM 808 O O . LEU A 1 104 ? -0.368 3.609 0.405 1.00 95.19 104 LEU A O 1
ATOM 812 N N . ILE A 1 105 ? -1.004 1.528 -0.158 1.00 95.19 105 ILE A N 1
ATOM 813 C CA . ILE A 1 105 ? -0.475 1.539 -1.510 1.00 95.19 105 ILE A CA 1
ATOM 814 C C . ILE A 1 105 ? -1.640 1.476 -2.478 1.00 95.19 105 ILE A C 1
ATOM 816 O O . ILE A 1 105 ? -2.403 0.518 -2.500 1.00 95.19 105 ILE A O 1
ATOM 820 N N . LEU A 1 106 ? -1.784 2.523 -3.280 1.00 95.00 106 LEU A N 1
ATOM 821 C CA . LEU A 1 106 ? -2.821 2.613 -4.290 1.00 95.00 106 LEU A CA 1
ATOM 822 C C . LEU A 1 106 ? -2.217 2.216 -5.622 1.00 95.00 106 LEU A C 1
ATOM 824 O O . LEU A 1 106 ? -1.324 2.889 -6.137 1.00 95.00 106 LEU A O 1
ATOM 828 N N . THR A 1 107 ? -2.756 1.147 -6.176 1.00 94.25 107 THR A N 1
ATOM 829 C CA . THR A 1 107 ? -2.567 0.762 -7.575 1.00 94.25 107 THR A CA 1
ATOM 830 C C . THR A 1 107 ? -3.783 1.211 -8.377 1.00 94.25 107 THR A C 1
ATOM 832 O O . THR A 1 107 ? -4.719 1.780 -7.812 1.00 94.25 107 THR A O 1
ATOM 835 N N . GLU A 1 108 ? -3.794 0.972 -9.684 1.00 90.94 108 GLU A N 1
ATOM 836 C CA . GLU A 1 108 ? -4.912 1.333 -10.561 1.00 90.94 108 GLU A CA 1
ATOM 837 C C . GLU A 1 108 ? -6.256 0.748 -10.104 1.00 90.94 108 GLU A C 1
ATOM 839 O O . GLU A 1 108 ? -7.237 1.482 -10.022 1.00 90.94 108 GLU A O 1
ATOM 844 N N . ASN A 1 109 ? -6.278 -0.526 -9.704 1.00 90.19 109 ASN A N 1
ATOM 845 C CA . ASN A 1 109 ? -7.520 -1.253 -9.429 1.00 90.19 109 ASN A CA 1
ATOM 846 C C . ASN A 1 109 ? -7.703 -1.645 -7.963 1.00 90.19 109 ASN A C 1
ATOM 848 O O . ASN A 1 109 ? -8.728 -2.215 -7.609 1.00 90.19 109 ASN A O 1
ATOM 852 N N . SER A 1 110 ? -6.717 -1.428 -7.090 1.00 94.81 110 SER A N 1
ATOM 853 C CA . SER A 1 110 ? -6.766 -1.948 -5.716 1.00 94.81 110 SER A CA 1
ATOM 854 C C . SER A 1 110 ? -5.930 -1.138 -4.735 1.00 94.81 110 SER A C 1
ATOM 856 O O . SER A 1 110 ? -4.960 -0.470 -5.111 1.00 94.81 110 SER A O 1
ATOM 858 N N . ILE A 1 111 ? -6.310 -1.220 -3.462 1.00 95.88 111 ILE A N 1
ATOM 859 C CA . ILE A 1 111 ? -5.619 -0.592 -2.338 1.00 95.88 111 ILE A CA 1
ATOM 860 C C . ILE A 1 111 ? -4.980 -1.693 -1.498 1.00 95.88 111 ILE A C 1
ATOM 862 O O . ILE A 1 111 ? -5.686 -2.488 -0.892 1.00 95.88 111 ILE A O 1
ATOM 866 N N . TYR A 1 112 ? -3.656 -1.722 -1.428 1.00 95.44 112 TYR A N 1
ATOM 867 C CA . TYR A 1 112 ? -2.911 -2.675 -0.614 1.00 95.44 112 TYR A CA 1
ATOM 868 C C . TYR A 1 112 ? -2.532 -2.051 0.724 1.00 95.44 112 TYR A C 1
ATOM 870 O O . TYR A 1 112 ? -2.098 -0.896 0.787 1.00 95.44 112 TYR A O 1
ATOM 878 N N . ILE A 1 113 ? -2.661 -2.826 1.795 1.00 95.25 113 ILE A N 1
ATOM 879 C CA . ILE A 1 113 ? -2.136 -2.465 3.112 1.00 95.25 113 ILE A CA 1
ATOM 880 C C . ILE A 1 113 ? -0.804 -3.179 3.296 1.00 95.25 113 ILE A C 1
ATOM 882 O O . ILE A 1 113 ? -0.732 -4.402 3.188 1.00 95.25 113 ILE A O 1
ATOM 886 N N . VAL A 1 114 ? 0.251 -2.428 3.597 1.00 94.31 114 VAL A N 1
ATOM 887 C CA . VAL A 1 114 ? 1.582 -2.988 3.847 1.00 94.31 114 VAL A CA 1
ATOM 888 C C . VAL A 1 114 ? 2.119 -2.529 5.189 1.00 94.31 114 VAL A C 1
ATOM 890 O O . VAL A 1 114 ? 1.842 -1.416 5.644 1.00 94.31 114 VAL A O 1
ATOM 893 N N . SER A 1 115 ? 2.914 -3.389 5.816 1.00 94.00 115 SER A N 1
ATOM 894 C CA . SER A 1 115 ? 3.489 -3.083 7.118 1.00 94.00 115 SER A CA 1
ATOM 895 C C . SER A 1 115 ? 4.552 -1.988 7.026 1.00 94.00 115 SER A C 1
ATOM 897 O O . SER A 1 115 ? 5.308 -1.909 6.055 1.00 94.00 115 SER A O 1
ATOM 899 N N . GLY A 1 116 ? 4.691 -1.200 8.093 1.00 91.94 116 GLY A N 1
ATOM 900 C CA . GLY A 1 116 ? 5.783 -0.238 8.278 1.00 91.94 116 GLY A CA 1
ATOM 901 C C . GLY A 1 116 ? 7.197 -0.781 8.106 1.00 91.94 116 GLY A C 1
ATOM 902 O O . GLY A 1 116 ? 8.125 -0.028 7.813 1.00 91.94 116 GLY A O 1
ATOM 903 N N . LYS A 1 117 ? 7.365 -2.095 8.276 1.00 90.38 117 LYS A N 1
ATOM 904 C CA . LYS A 1 117 ? 8.648 -2.800 8.151 1.00 90.38 117 LYS A CA 1
ATOM 905 C C . LYS A 1 117 ? 9.059 -3.082 6.704 1.00 90.38 117 LYS A C 1
ATOM 907 O O . LYS A 1 117 ? 10.142 -3.626 6.483 1.00 90.38 117 LYS A O 1
ATOM 912 N N . VAL A 1 118 ? 8.222 -2.725 5.727 1.00 91.94 118 VAL A N 1
ATOM 913 C CA . VAL A 1 118 ? 8.497 -2.963 4.309 1.00 91.94 118 VAL A CA 1
ATOM 914 C C . VAL A 1 118 ? 9.812 -2.306 3.875 1.00 91.94 118 VAL A C 1
ATOM 916 O O . VAL A 1 118 ? 10.066 -1.124 4.118 1.00 91.94 118 VAL A O 1
ATOM 919 N N . GLN A 1 119 ? 10.665 -3.079 3.204 1.00 91.31 119 GLN A N 1
ATOM 920 C CA . GLN A 1 119 ? 11.926 -2.580 2.659 1.00 91.31 119 GLN A CA 1
ATOM 921 C C . GLN A 1 119 ? 11.734 -2.042 1.242 1.00 91.31 119 GLN A C 1
ATOM 923 O O . GLN A 1 119 ? 10.845 -2.473 0.509 1.00 91.31 119 GLN A O 1
ATOM 928 N N . LYS A 1 120 ? 12.604 -1.113 0.839 1.00 91.00 120 LYS A N 1
ATOM 929 C CA . LYS A 1 120 ? 12.666 -0.604 -0.534 1.00 91.00 120 LYS A CA 1
ATOM 930 C C . LYS A 1 120 ? 13.883 -1.189 -1.239 1.00 91.00 120 LYS A C 1
ATOM 932 O O . LYS A 1 120 ? 14.978 -1.169 -0.676 1.00 91.00 120 LYS A O 1
ATOM 937 N N . ARG A 1 121 ? 13.711 -1.682 -2.464 1.00 88.75 121 ARG A N 1
ATOM 938 C CA . ARG A 1 121 ? 14.803 -2.169 -3.318 1.00 88.75 121 ARG A CA 1
ATOM 939 C C . ARG A 1 121 ? 14.715 -1.547 -4.701 1.00 88.75 121 ARG A C 1
ATOM 941 O O . ARG A 1 121 ? 13.630 -1.261 -5.189 1.00 88.75 121 ARG A O 1
ATOM 948 N N . LYS A 1 122 ? 15.871 -1.349 -5.330 1.00 85.62 122 LYS A N 1
ATOM 949 C CA . LYS A 1 122 ? 15.926 -0.992 -6.747 1.00 85.62 122 LYS A CA 1
ATOM 950 C C . LYS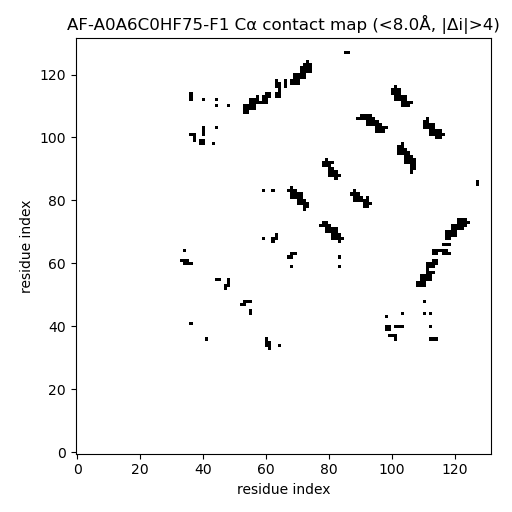 A 1 122 ? 15.762 -2.270 -7.555 1.00 85.62 122 LYS A C 1
ATOM 952 O O . LYS A 1 122 ? 16.494 -3.227 -7.309 1.00 85.62 122 LYS A O 1
ATOM 957 N N . ILE A 1 123 ? 14.813 -2.282 -8.473 1.00 82.44 123 ILE A N 1
ATOM 958 C CA . ILE A 1 123 ? 14.552 -3.406 -9.373 1.00 82.44 123 ILE A CA 1
ATOM 959 C C . ILE A 1 123 ? 14.510 -2.866 -10.793 1.00 82.44 123 ILE A C 1
ATOM 961 O O . ILE A 1 123 ? 14.074 -1.744 -10.997 1.00 82.44 123 ILE A O 1
ATOM 965 N N . GLN A 1 124 ? 14.974 -3.633 -11.767 1.00 75.31 124 GLN A N 1
ATOM 966 C CA . GLN A 1 124 ? 14.751 -3.278 -13.165 1.00 75.31 124 GLN A CA 1
ATOM 967 C C . GLN A 1 124 ? 13.431 -3.912 -13.580 1.00 75.31 124 GLN A C 1
ATOM 969 O O . GLN A 1 124 ? 13.327 -5.137 -13.608 1.00 75.31 124 GLN A 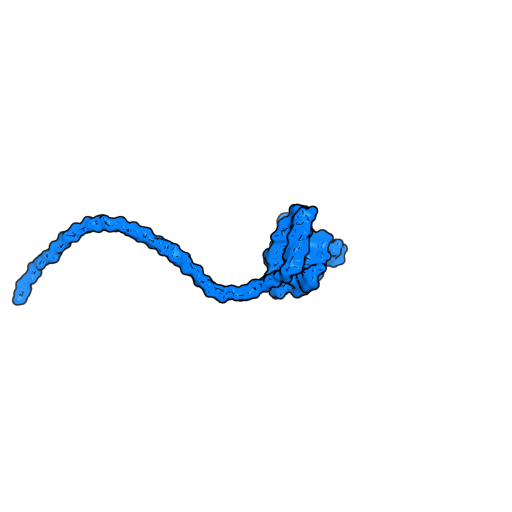O 1
ATOM 974 N N . SER A 1 125 ? 12.414 -3.090 -13.840 1.00 65.75 125 SER A N 1
ATOM 975 C CA . SER A 1 125 ? 11.093 -3.572 -14.258 1.00 65.75 125 SER A CA 1
ATOM 976 C C . SER A 1 125 ? 11.166 -4.330 -15.587 1.00 65.75 125 SER A C 1
ATOM 978 O O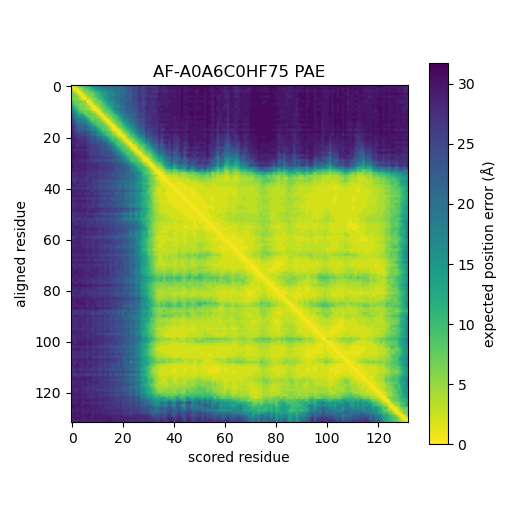 . SER A 1 125 ? 10.458 -5.316 -15.765 1.00 65.75 125 SER A O 1
ATOM 980 N N . SER A 1 126 ? 12.117 -3.978 -16.458 1.00 60.97 126 SER A N 1
ATOM 981 C CA . SER A 1 126 ? 12.440 -4.722 -17.680 1.00 60.97 126 SER A CA 1
ATOM 982 C C . SER A 1 126 ? 12.794 -6.191 -17.422 1.00 60.97 126 SER A C 1
ATOM 984 O O . SER A 1 126 ? 12.396 -7.046 -18.201 1.00 60.97 126 SER A O 1
ATOM 986 N N . SER A 1 127 ? 13.448 -6.523 -16.307 1.00 58.50 127 SER A N 1
ATOM 987 C CA . SER A 1 127 ? 13.795 -7.911 -15.963 1.00 58.50 127 SER A CA 1
ATOM 988 C C . SER A 1 127 ? 12.609 -8.743 -15.463 1.00 58.50 127 SER A C 1
ATOM 990 O O . SER A 1 127 ? 12.723 -9.963 -15.402 1.00 58.50 127 SER A O 1
ATOM 992 N N . LEU A 1 128 ? 11.488 -8.107 -15.104 1.00 57.53 128 LEU A N 1
ATOM 993 C CA . LEU A 1 128 ? 10.248 -8.785 -14.700 1.00 57.53 128 LEU A CA 1
ATOM 994 C C . LEU A 1 128 ? 9.294 -9.016 -15.885 1.00 57.53 128 LEU A C 1
ATOM 996 O O . LEU A 1 128 ? 8.394 -9.840 -15.796 1.00 57.53 128 LEU A O 1
ATOM 1000 N N . VAL A 1 129 ? 9.484 -8.288 -16.994 1.00 54.19 129 VAL A N 1
ATOM 1001 C CA . VAL A 1 129 ? 8.589 -8.284 -18.171 1.00 54.19 129 VAL A CA 1
ATOM 1002 C C . VAL A 1 129 ? 9.140 -9.146 -19.332 1.00 54.19 129 VAL A C 1
ATOM 1004 O O . VAL A 1 129 ? 8.528 -9.251 -20.389 1.00 54.19 129 VAL A O 1
ATOM 1007 N N . VAL A 1 130 ? 10.282 -9.813 -19.153 1.00 44.75 130 VAL A N 1
ATOM 1008 C CA . VAL A 1 130 ? 10.978 -10.619 -20.179 1.00 44.75 130 VAL A CA 1
ATOM 1009 C C . VAL A 1 130 ? 10.822 -12.097 -19.785 1.00 44.75 130 VAL A C 1
ATOM 1011 O O . VAL A 1 130 ? 11.302 -12.479 -18.729 1.00 44.75 130 VAL A O 1
ATOM 1014 N N . THR A 1 131 ? 10.164 -13.017 -20.497 1.00 41.22 131 THR A N 1
ATOM 1015 C CA . THR A 1 131 ? 9.991 -13.265 -21.939 1.00 41.22 131 THR A CA 1
ATOM 1016 C C . THR A 1 131 ? 8.739 -14.130 -22.125 1.00 41.22 131 THR A C 1
ATOM 1018 O O . THR A 1 131 ? 8.594 -15.115 -21.402 1.00 41.22 131 THR A O 1
ATOM 1021 N N . ASN A 1 132 ? 7.897 -13.839 -23.115 1.00 38.00 132 ASN A N 1
ATOM 1022 C CA . ASN A 1 132 ? 7.055 -14.855 -23.753 1.00 38.00 132 ASN A CA 1
ATOM 1023 C C . ASN A 1 132 ? 6.992 -14.586 -25.255 1.00 38.00 132 ASN A C 1
ATOM 1025 O O . ASN A 1 132 ? 6.868 -13.393 -25.616 1.00 38.00 132 ASN A O 1
#

Secondary structure (DSSP, 8-state):
------PPP------PPPP--------------PPPPPHHHHHHHHHHHHHHT--EE-HHHHHHHTTSSEEEE-TTT--EEEEEETTEEPSPEEEEEEETTEEEEEESS-EEEE-TT-EEEE--GGGGS---

Foldseek 3Di:
DDDDDDDDDDDDDDDDDDDPDPPPPPPPDPPPPQDDDDPQVVVVQVVVCVVLVAEEDAVAASCQVVQLKAWEAEPPPRWIWIDNDLQDIDATFPDWDDTPQWIWTDDPHHIYTYGSSHHYDYDHVVSSVDDD

Solvent-accessible surface area (backbone atoms only — not comparable to full-atom values): 8208 Å² total; per-residue (Å²): 135,88,86,89,86,80,90,81,82,82,77,91,74,90,72,84,77,80,74,85,77,83,75,82,77,79,73,81,65,83,75,69,80,69,75,74,79,56,73,65,44,54,55,53,49,52,54,50,24,68,75,69,74,29,56,78,42,59,83,55,23,49,37,9,57,74,58,57,20,30,41,29,30,23,85,85,82,63,47,33,30,46,33,56,46,85,90,44,62,54,67,59,49,77,45,76,45,80,41,92,68,30,34,41,38,30,34,92,74,37,34,37,41,34,34,58,64,43,44,79,44,82,38,63,62,70,72,61,72,64,84,132

Organism: NCBI:txid1070528

Nearest PDB structures (foldseek):
  8x5t-assembly1_C  TM=4.260E-01  e=2.494E+00  Thermus thermophilus HB8
  8x5u-assembly1_A  TM=5.124E-01  e=4.439E+00  Thermus thermophilus HB8
  3wz2-assembly1_A  TM=3.615E-01  e=2.659E+00  Pyrococcus furiosus DSM 3638
  5y9n-assembly1_A  TM=3.564E-01  e=6.518E+00  Pyrococcus furiosus DSM 3638

pLDDT: mean 78.61, std 19.65, range [38.0, 96.44]

Radius of gyration: 29.11 Å; Cα contacts (8 Å, |Δi|>4): 198; chains: 1; bounding box: 46×97×46 Å

Mean predicted aligned error: 13.5 Å